Protein AF-A0A925ELT7-F1 (afdb_monomer)

Radius of gyration: 19.5 Å; Cα contacts (8 Å, |Δi|>4): 114; chains: 1; bounding box: 50×33×48 Å

Sequence (90 aa):
VEVPSHATPETEWQVTRLSRHRYYQPVAAERASWDLPGLITYKEAAMLEQEGEDTDVYVLRKKKMVAVTPLNLDMTARIPLNDFDKFLRE

Solvent-accessible surface area (backbone atoms only — not comparable to full-atom values): 5759 Å² total; per-residue (Å²): 112,50,73,41,97,81,63,54,96,84,52,54,70,45,80,26,44,80,60,90,66,68,64,61,39,80,40,82,48,85,62,99,49,88,91,50,91,53,71,74,46,72,42,76,44,85,59,66,87,75,50,54,84,52,16,33,60,29,26,31,72,72,69,64,22,31,15,39,52,87,81,75,87,73,79,71,76,95,61,66,62,71,61,54,52,51,65,74,74,109

Nearest PDB structures (foldseek):
  6eri-assembly1_AU  TM=4.525E-01  e=9.290E+00  Spinacia oleracea
  3v4r-assembly1_A  TM=2.575E-01  e=8.698E+00  Bacillus subtilis

Secondary structure (DSSP, 8-state):
-B--TT--TT--EEE-BPPSS-SEEEEPPP-S-TTS--PPEEEE-SGGGSS-TTBHHHIIIII--EEE----S--S-SS-HHHHHHHHH-

Foldseek 3Di:
DAAAPPDDPPFAEAEAEAWPDDQKDWDDFDDPDPVDDGDIDIDGDPCLVVTDCRHQSVCVPPVVGHYHYDDDPPPPPPDDVVVVVVVVVD

pLDDT: mean 92.36, std 6.86, range [66.38, 98.62]

Structure (mmCIF, N/CA/C/O backbone):
data_AF-A0A925ELT7-F1
#
_entry.id   AF-A0A925ELT7-F1
#
loop_
_atom_site.group_PDB
_atom_site.id
_atom_site.type_symbol
_atom_site.label_atom_id
_atom_site.label_alt_id
_atom_site.label_comp_id
_atom_site.label_asym_id
_atom_site.label_entity_id
_atom_site.label_seq_id
_atom_site.pdbx_PDB_ins_code
_atom_site.Cartn_x
_atom_site.Cartn_y
_atom_site.Cartn_z
_atom_site.occupancy
_atom_site.B_iso_or_equiv
_atom_site.auth_seq_id
_atom_site.auth_comp_id
_atom_site.auth_asym_id
_atom_site.auth_atom_id
_atom_site.pdbx_PDB_model_num
ATOM 1 N N . VAL A 1 1 ? -0.466 -1.501 8.359 1.00 96.69 1 VAL A N 1
ATOM 2 C CA . VAL A 1 1 ? -0.797 -0.320 9.188 1.00 96.69 1 VAL A CA 1
ATOM 3 C C . VAL A 1 1 ? 0.3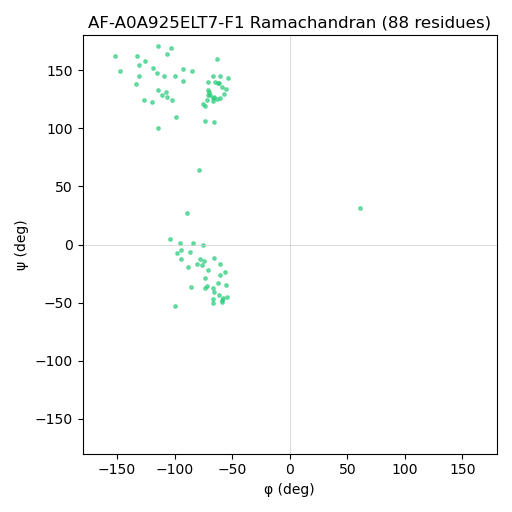85 0.605 9.075 1.00 96.69 1 VAL A C 1
ATOM 5 O O . VAL A 1 1 ? 1.489 0.155 9.350 1.00 96.69 1 VAL A O 1
ATOM 8 N N . GLU A 1 2 ? 0.149 1.835 8.639 1.00 96.12 2 GLU A N 1
ATOM 9 C CA . GLU A 1 2 ? 1.183 2.847 8.418 1.00 96.12 2 GLU A CA 1
ATOM 10 C C . GLU A 1 2 ? 1.037 3.951 9.470 1.00 96.12 2 GLU A C 1
ATOM 12 O O . GLU A 1 2 ? -0.057 4.485 9.662 1.00 96.12 2 GLU A O 1
ATOM 17 N N . VAL A 1 3 ? 2.125 4.286 10.165 1.00 97.69 3 VAL A N 1
ATOM 18 C CA . VAL A 1 3 ? 2.123 5.230 11.294 1.00 97.69 3 VAL A CA 1
ATOM 19 C C . VAL A 1 3 ? 3.035 6.416 10.964 1.00 97.69 3 VAL A C 1
ATOM 21 O O . VAL A 1 3 ? 4.216 6.201 10.681 1.00 97.69 3 VAL A O 1
ATOM 24 N N . PRO A 1 4 ? 2.538 7.669 10.987 1.00 96.44 4 PRO A N 1
ATOM 25 C CA . PRO A 1 4 ? 3.386 8.837 10.784 1.00 96.44 4 PRO A CA 1
ATOM 26 C C . PRO A 1 4 ? 4.486 8.928 11.846 1.00 96.44 4 PRO A C 1
ATOM 28 O O . PRO A 1 4 ? 4.251 8.656 13.019 1.00 96.44 4 PRO A O 1
ATOM 31 N N . SER A 1 5 ? 5.668 9.416 11.469 1.00 96.75 5 SER A N 1
ATOM 32 C CA . SER A 1 5 ? 6.822 9.523 12.380 1.00 96.75 5 SER A CA 1
ATOM 33 C C . SER A 1 5 ? 6.605 10.423 13.605 1.00 96.75 5 SER A C 1
ATOM 35 O O . SER A 1 5 ? 7.388 10.367 14.545 1.00 96.75 5 SER A O 1
ATOM 37 N N . HIS A 1 6 ? 5.584 11.281 13.577 1.00 95.56 6 HIS A N 1
ATOM 38 C CA . HIS A 1 6 ? 5.225 12.209 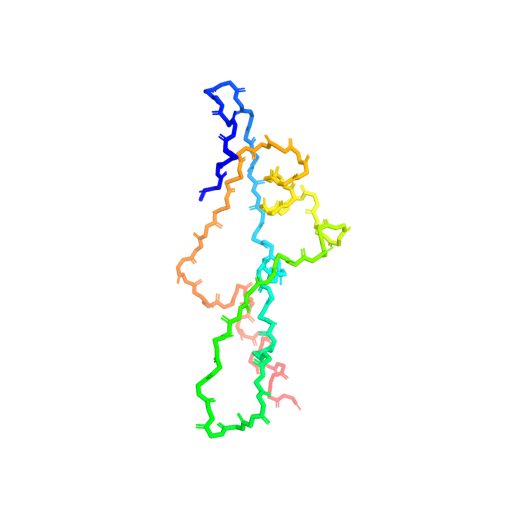14.652 1.00 95.56 6 HIS A CA 1
ATOM 39 C C . HIS A 1 6 ? 3.996 11.748 15.448 1.00 95.56 6 HIS A C 1
ATOM 41 O O . HIS A 1 6 ? 3.504 12.509 16.278 1.00 95.56 6 HIS A O 1
ATOM 47 N N . ALA A 1 7 ? 3.461 10.558 15.158 1.00 97.81 7 ALA A N 1
ATOM 48 C CA . ALA A 1 7 ? 2.241 10.086 15.786 1.00 97.81 7 ALA A CA 1
ATOM 49 C C . ALA A 1 7 ? 2.409 9.941 17.306 1.00 97.81 7 ALA A C 1
ATOM 51 O O . ALA A 1 7 ? 3.423 9.447 17.803 1.00 97.81 7 ALA A O 1
ATOM 52 N N . THR A 1 8 ? 1.372 10.341 18.027 1.00 97.88 8 THR A N 1
ATOM 53 C CA . THR A 1 8 ? 1.161 10.121 19.460 1.00 97.88 8 THR A CA 1
ATOM 54 C C . THR A 1 8 ? -0.061 9.209 19.652 1.00 97.88 8 THR A C 1
ATOM 56 O O . THR A 1 8 ? -0.789 8.962 18.686 1.00 97.88 8 THR A O 1
ATOM 59 N N . PRO A 1 9 ? -0.341 8.708 20.870 1.00 97.62 9 PRO A N 1
ATOM 60 C CA . PRO A 1 9 ? -1.562 7.941 21.138 1.00 97.62 9 PRO A CA 1
ATOM 61 C C . PRO A 1 9 ? -2.869 8.672 20.783 1.00 97.62 9 PRO A C 1
ATOM 63 O O . PRO A 1 9 ? -3.880 8.025 20.530 1.00 97.62 9 PRO A O 1
ATOM 66 N N . GLU A 1 10 ? -2.850 10.005 20.739 1.00 98.25 10 GLU A N 1
ATOM 67 C CA . GLU A 1 10 ? -3.983 10.863 20.376 1.00 98.25 10 GLU A CA 1
ATOM 68 C C . GLU A 1 10 ? -4.099 11.103 18.861 1.00 98.25 10 GLU A C 1
ATOM 70 O O . GLU A 1 10 ? -5.061 11.722 18.410 1.00 98.25 10 GLU A O 1
ATOM 75 N N . THR A 1 11 ? -3.128 10.649 18.060 1.00 98.25 11 THR A N 1
ATOM 76 C CA . THR A 1 11 ? -3.173 10.805 16.601 1.00 98.25 11 THR A CA 1
ATOM 77 C C . THR A 1 11 ? -4.308 9.971 16.018 1.00 98.25 11 THR A C 1
ATOM 79 O O . THR A 1 11 ? -4.366 8.755 16.205 1.00 98.25 11 THR A O 1
ATOM 82 N N . GLU A 1 12 ? -5.205 10.625 15.283 1.00 98.44 12 GLU A N 1
ATOM 83 C CA . GLU A 1 12 ? -6.344 9.961 14.656 1.00 98.44 12 GLU A CA 1
ATOM 84 C C . GLU A 1 12 ? -5.910 8.923 13.607 1.00 98.44 12 GLU A C 1
ATOM 86 O O . GLU A 1 12 ? -4.805 8.963 13.052 1.00 98.44 12 GLU A O 1
ATOM 91 N N . TRP A 1 13 ? -6.815 7.993 13.299 1.00 98.38 13 TRP A N 1
ATOM 92 C CA . TRP A 1 13 ? -6.605 6.948 12.303 1.00 98.38 13 TRP A CA 1
ATOM 93 C C . TRP A 1 13 ? -7.778 6.859 11.329 1.00 98.38 13 TRP A C 1
ATOM 95 O O . TRP A 1 13 ? -8.907 7.223 11.654 1.00 98.38 13 TRP A O 1
ATOM 105 N N . GLN A 1 14 ? -7.513 6.356 10.126 1.00 98.62 14 GLN A N 1
ATOM 106 C CA . GLN A 1 14 ? -8.527 6.152 9.094 1.00 98.62 14 GLN A CA 1
ATOM 107 C C . GLN A 1 14 ? -8.373 4.759 8.470 1.00 98.62 14 GLN A C 1
ATOM 109 O O . GLN A 1 14 ? -7.257 4.314 8.183 1.00 98.62 14 GLN A O 1
ATOM 114 N N . VAL A 1 15 ? -9.495 4.070 8.227 1.00 98.56 15 VAL A N 1
ATOM 115 C CA . VAL A 1 15 ? -9.510 2.887 7.351 1.00 98.56 15 VAL A CA 1
ATOM 116 C C . VAL A 1 15 ? -9.320 3.346 5.910 1.00 98.56 15 VAL A C 1
ATOM 118 O O . VAL A 1 15 ? -9.962 4.298 5.465 1.00 98.56 15 VAL A O 1
ATOM 121 N N . THR A 1 16 ? -8.434 2.675 5.185 1.00 98.00 16 THR A N 1
ATOM 122 C CA . THR A 1 16 ? -7.984 3.114 3.860 1.00 98.00 16 THR A CA 1
ATOM 123 C C . THR A 1 16 ? -7.993 1.994 2.837 1.00 98.00 16 THR A C 1
ATOM 125 O O . THR A 1 16 ? -8.031 0.808 3.170 1.00 98.00 16 THR A O 1
ATOM 128 N N . ARG A 1 17 ? -7.953 2.380 1.563 1.00 96.56 17 ARG A N 1
ATOM 129 C CA . ARG A 1 17 ? -7.657 1.492 0.443 1.00 96.56 17 ARG A CA 1
ATOM 130 C C . ARG A 1 17 ? -6.157 1.535 0.144 1.00 96.56 17 ARG A C 1
ATOM 132 O O . ARG A 1 17 ? -5.515 2.566 0.313 1.00 96.56 17 ARG A O 1
ATOM 139 N N . LEU A 1 18 ? -5.616 0.436 -0.380 1.00 95.00 18 LEU A N 1
ATOM 140 C CA . LEU A 1 18 ? -4.232 0.405 -0.854 1.00 95.00 18 LEU A CA 1
ATOM 141 C C . LEU A 1 18 ? -4.056 1.388 -2.027 1.00 95.00 18 LEU A C 1
ATOM 143 O O . LEU A 1 18 ? -4.803 1.301 -3.023 1.00 95.00 18 LEU A O 1
ATOM 147 N N . SER A 1 19 ? -3.087 2.305 -1.914 1.00 93.12 19 SER A N 1
ATOM 148 C CA . SER A 1 19 ? -2.661 3.155 -3.032 1.00 93.12 19 SER A CA 1
ATOM 149 C C . SER A 1 19 ? -2.286 2.298 -4.247 1.00 93.12 19 SER A C 1
ATOM 151 O O . SER A 1 19 ? -1.762 1.189 -4.137 1.00 93.12 19 SER A O 1
ATOM 153 N N . ARG A 1 20 ? -2.603 2.801 -5.445 1.00 90.12 20 ARG A N 1
ATOM 154 C CA . ARG A 1 20 ? -2.274 2.140 -6.721 1.00 90.12 20 ARG A CA 1
ATOM 155 C C . ARG A 1 20 ? -0.965 2.643 -7.320 1.00 90.12 20 ARG A C 1
ATOM 157 O O . ARG A 1 20 ? -0.535 2.121 -8.349 1.00 90.12 20 ARG A O 1
ATOM 164 N N . HIS A 1 21 ? -0.339 3.646 -6.711 1.00 85.94 21 HIS A N 1
ATOM 165 C CA . HIS A 1 21 ? 0.887 4.234 -7.219 1.00 85.94 21 HIS A CA 1
ATOM 166 C C . HIS A 1 21 ? 2.094 3.681 -6.472 1.00 85.94 21 HIS A C 1
ATOM 168 O O . HIS A 1 21 ? 2.067 3.397 -5.276 1.00 85.94 21 HIS A O 1
ATOM 174 N N . ARG A 1 22 ? 3.202 3.526 -7.201 1.00 83.19 22 ARG A N 1
ATOM 175 C CA . ARG A 1 22 ? 4.480 3.203 -6.570 1.00 83.19 22 ARG A CA 1
ATOM 176 C C . ARG A 1 22 ? 4.903 4.377 -5.709 1.00 83.19 22 ARG A C 1
ATOM 178 O O . ARG A 1 22 ? 5.030 5.478 -6.227 1.00 83.19 22 ARG A O 1
ATOM 185 N N . TYR A 1 23 ? 5.197 4.107 -4.445 1.00 78.44 23 TYR A N 1
ATOM 186 C CA . TYR A 1 23 ? 5.693 5.122 -3.525 1.00 78.44 23 TYR A CA 1
ATOM 187 C C . TYR A 1 23 ? 7.143 5.533 -3.825 1.00 78.44 23 TYR A C 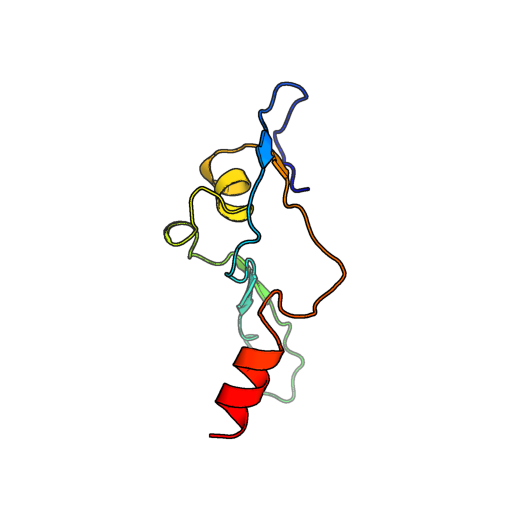1
ATOM 189 O O . TYR A 1 23 ? 7.490 6.705 -3.717 1.00 78.44 23 TYR A O 1
ATOM 197 N N . TYR A 1 24 ? 7.979 4.586 -4.265 1.00 85.06 24 TYR A N 1
ATOM 198 C CA . TYR A 1 24 ? 9.350 4.840 -4.706 1.00 85.06 24 TYR A CA 1
ATOM 199 C C . TYR A 1 24 ? 9.504 4.558 -6.196 1.00 85.06 24 TYR A C 1
ATOM 201 O O . TYR A 1 24 ? 9.084 3.515 -6.703 1.00 85.06 24 TYR A O 1
ATOM 209 N N . GLN A 1 25 ? 10.138 5.488 -6.899 1.00 87.50 25 GLN A N 1
ATOM 210 C CA . GLN A 1 25 ? 10.491 5.346 -8.303 1.00 87.50 25 GLN A CA 1
ATOM 211 C C . GLN A 1 25 ? 11.998 5.112 -8.417 1.00 87.50 25 GLN A C 1
ATOM 213 O O . GLN A 1 25 ? 12.766 5.906 -7.864 1.00 87.50 25 GLN A O 1
ATOM 218 N N . PRO A 1 26 ? 12.439 4.051 -9.116 1.00 89.31 26 PRO A N 1
ATOM 219 C CA . PRO A 1 26 ? 13.857 3.847 -9.358 1.00 89.31 26 PRO A CA 1
ATOM 220 C C . PRO A 1 26 ? 14.388 4.972 -10.247 1.00 89.31 26 PRO A C 1
ATOM 222 O O . PRO A 1 26 ? 13.734 5.395 -11.204 1.00 89.31 26 PRO A O 1
ATOM 225 N N . VAL A 1 27 ? 15.585 5.442 -9.927 1.00 90.44 27 VAL A N 1
ATOM 226 C CA . VAL A 1 27 ? 16.343 6.395 -10.731 1.00 90.44 27 VAL A CA 1
ATOM 227 C C . VAL A 1 27 ? 17.495 5.631 -11.368 1.00 90.44 27 VAL A C 1
ATOM 229 O O . VAL A 1 27 ? 18.179 4.841 -10.712 1.00 90.44 27 VAL A O 1
ATOM 232 N N . ALA A 1 28 ? 17.665 5.820 -12.677 1.00 87.56 28 ALA A N 1
ATOM 233 C CA . ALA A 1 28 ? 18.740 5.177 -13.414 1.00 87.56 28 ALA A CA 1
ATOM 234 C C . ALA A 1 28 ? 20.096 5.579 -12.818 1.00 87.56 28 ALA A C 1
ATOM 236 O O . ALA A 1 28 ? 20.325 6.748 -12.517 1.00 87.56 28 ALA A O 1
ATOM 237 N N . ALA A 1 29 ? 20.983 4.599 -12.647 1.00 89.81 29 ALA A N 1
ATOM 238 C CA . ALA A 1 29 ? 22.317 4.846 -12.124 1.00 89.81 29 ALA A CA 1
ATOM 239 C C . ALA A 1 29 ? 23.129 5.687 -13.115 1.00 89.81 29 ALA A C 1
ATOM 241 O O . ALA A 1 29 ? 23.292 5.288 -14.271 1.00 89.81 29 ALA A O 1
ATOM 242 N N . GLU A 1 30 ? 23.687 6.798 -12.646 1.00 89.00 30 GLU A N 1
ATOM 243 C CA . GLU A 1 30 ? 24.673 7.558 -13.406 1.00 89.00 30 GLU A CA 1
ATOM 244 C C . GLU A 1 30 ? 26.002 6.799 -13.403 1.00 89.00 30 GLU A C 1
ATOM 246 O O . GLU A 1 30 ? 26.576 6.512 -12.352 1.00 89.00 30 GLU A O 1
ATOM 251 N N . ARG A 1 31 ? 26.471 6.419 -14.593 1.00 89.31 31 ARG A N 1
ATOM 252 C CA . ARG A 1 31 ? 27.730 5.693 -14.786 1.00 89.31 31 ARG A CA 1
ATOM 253 C C . ARG A 1 31 ? 28.369 6.084 -16.112 1.00 89.31 31 ARG A C 1
ATOM 255 O O . ARG A 1 31 ? 27.664 6.380 -17.073 1.00 89.31 31 ARG A O 1
ATOM 262 N N . ALA A 1 32 ? 29.699 6.044 -16.166 1.00 89.38 32 ALA A N 1
ATOM 263 C CA . ALA A 1 32 ? 30.453 6.375 -17.376 1.00 89.38 32 ALA A CA 1
ATOM 264 C C . ALA A 1 32 ? 30.358 5.285 -18.463 1.00 89.38 32 ALA A C 1
ATOM 266 O O . ALA A 1 32 ? 30.438 5.592 -19.648 1.00 89.38 32 ALA A O 1
ATOM 267 N N . SER A 1 33 ? 30.177 4.018 -18.071 1.00 92.00 33 SER A N 1
ATOM 268 C CA . SER A 1 33 ? 29.980 2.888 -18.987 1.00 92.00 33 SER A CA 1
ATOM 269 C C . SER A 1 33 ? 29.153 1.776 -18.336 1.00 92.00 33 SER A C 1
ATOM 271 O O . SER A 1 33 ? 29.013 1.723 -17.112 1.00 92.00 33 SER A O 1
ATOM 273 N N . TRP A 1 34 ? 28.605 0.874 -19.154 1.00 89.50 34 TRP A N 1
ATOM 274 C CA . TRP A 1 34 ? 27.826 -0.281 -18.693 1.00 89.50 34 TRP A CA 1
ATOM 275 C C . TRP A 1 34 ? 28.667 -1.360 -18.002 1.00 89.50 34 TRP A C 1
ATOM 277 O O . TRP A 1 34 ? 28.123 -2.111 -17.195 1.00 89.50 34 TRP A O 1
ATOM 287 N N . ASP A 1 35 ? 29.976 -1.389 -18.263 1.00 94.38 35 ASP A N 1
ATOM 288 C CA . ASP A 1 35 ? 30.921 -2.336 -17.656 1.00 94.38 35 ASP A CA 1
ATOM 289 C C . ASP A 1 35 ? 31.245 -2.004 -16.193 1.00 94.38 35 ASP A C 1
ATOM 291 O O . ASP A 1 35 ? 31.802 -2.828 -15.468 1.00 94.38 35 ASP A O 1
ATOM 295 N N . LEU A 1 36 ? 30.896 -0.796 -15.741 1.00 92.44 36 LEU A N 1
ATOM 296 C CA . LEU A 1 36 ? 31.061 -0.384 -14.355 1.00 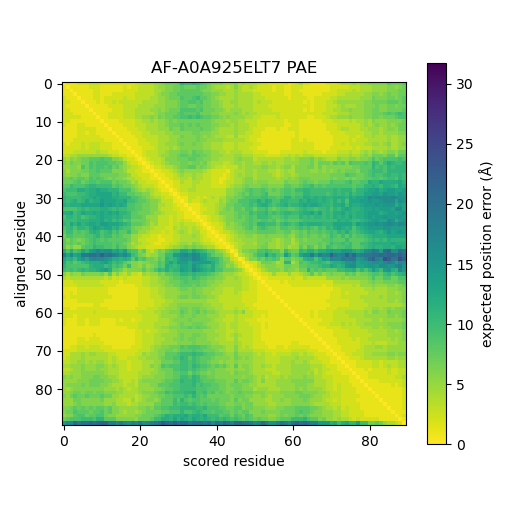92.44 36 LEU A CA 1
ATOM 297 C C . LEU A 1 36 ? 29.785 -0.662 -13.543 1.00 92.44 36 LEU A C 1
ATOM 299 O O . LEU A 1 36 ? 28.667 -0.414 -14.025 1.00 92.44 36 LEU A O 1
ATOM 303 N N . PRO A 1 37 ? 29.920 -1.120 -12.282 1.00 89.25 37 PRO A N 1
ATOM 304 C CA . PRO A 1 37 ? 28.794 -1.194 -11.362 1.00 89.25 37 PRO A CA 1
ATOM 305 C C . PRO A 1 37 ? 28.123 0.176 -11.233 1.00 89.25 37 PRO A C 1
ATOM 307 O O . PRO A 1 37 ? 28.791 1.191 -11.051 1.00 89.25 37 PRO A O 1
ATOM 310 N N . GLY A 1 38 ? 26.795 0.207 -11.306 1.00 88.62 38 GLY A N 1
ATOM 311 C CA . GLY A 1 38 ? 26.013 1.413 -11.054 1.00 88.62 38 GLY A CA 1
ATOM 312 C C . GLY A 1 38 ? 24.958 1.126 -10.004 1.00 88.62 38 GLY A C 1
ATOM 313 O O . GLY A 1 38 ? 24.153 0.207 -10.170 1.00 88.62 38 GLY A O 1
ATOM 314 N N . LEU A 1 39 ? 24.969 1.908 -8.928 1.00 86.50 39 LEU A N 1
ATOM 315 C CA . LEU A 1 39 ? 23.997 1.789 -7.851 1.00 86.50 39 LEU A CA 1
ATOM 316 C C . LEU A 1 39 ? 22.656 2.374 -8.303 1.00 86.50 39 LEU A C 1
ATOM 318 O O . LEU A 1 39 ? 22.573 3.552 -8.645 1.00 86.50 39 LEU A O 1
ATOM 322 N N . ILE A 1 40 ? 21.602 1.557 -8.293 1.00 88.44 40 ILE A N 1
ATOM 323 C CA . ILE A 1 40 ? 20.235 2.046 -8.494 1.00 88.44 40 ILE A CA 1
ATOM 324 C C . ILE A 1 40 ? 19.829 2.819 -7.243 1.00 88.44 40 ILE A C 1
ATOM 326 O O . ILE A 1 40 ? 19.860 2.280 -6.135 1.00 88.44 40 ILE A O 1
ATOM 330 N N . THR A 1 41 ? 19.431 4.072 -7.428 1.00 89.88 41 THR A N 1
ATOM 331 C CA . THR A 1 41 ? 18.859 4.896 -6.363 1.00 89.88 41 THR A CA 1
ATOM 332 C C . THR A 1 41 ? 17.346 4.981 -6.531 1.00 89.88 41 THR A C 1
ATOM 334 O O . THR A 1 41 ? 16.778 4.540 -7.534 1.00 89.88 41 THR A O 1
ATOM 337 N N . TYR A 1 42 ? 16.665 5.512 -5.522 1.00 89.38 42 TYR A N 1
ATOM 338 C CA . TYR A 1 42 ? 15.217 5.663 -5.524 1.00 89.38 42 TYR A CA 1
ATOM 339 C C . TYR A 1 42 ? 14.860 7.080 -5.106 1.00 89.38 42 TYR A C 1
ATOM 341 O O . TYR A 1 42 ? 15.519 7.669 -4.250 1.00 89.38 42 TYR A O 1
ATOM 349 N N . LYS A 1 43 ? 13.791 7.610 -5.694 1.00 87.94 43 LYS A N 1
ATOM 350 C CA . LYS A 1 43 ? 13.157 8.856 -5.263 1.00 87.94 43 LYS A CA 1
ATOM 351 C C . LYS A 1 43 ? 11.724 8.588 -4.834 1.00 87.94 43 LYS A C 1
ATOM 353 O O . LYS A 1 43 ? 11.086 7.666 -5.344 1.00 87.94 43 LYS A O 1
ATOM 358 N N . GLU A 1 44 ? 11.213 9.402 -3.921 1.00 83.75 44 GLU A N 1
ATOM 359 C CA . GLU A 1 44 ? 9.783 9.407 -3.615 1.00 83.75 44 GLU A CA 1
ATOM 360 C C . GLU A 1 44 ? 8.984 9.792 -4.865 1.00 83.75 44 GLU A C 1
ATOM 362 O O . GLU A 1 44 ? 9.378 10.673 -5.636 1.00 83.75 44 GLU A O 1
ATOM 367 N N . ALA A 1 45 ? 7.862 9.117 -5.088 1.00 75.94 45 ALA A N 1
ATOM 368 C CA . ALA A 1 45 ? 6.980 9.426 -6.194 1.00 75.94 45 ALA A CA 1
ATOM 369 C C . ALA A 1 45 ? 6.295 10.779 -5.971 1.00 75.94 45 ALA A C 1
ATOM 371 O O . ALA A 1 45 ? 5.673 11.027 -4.941 1.00 75.94 45 ALA A O 1
ATOM 372 N N . ALA A 1 46 ? 6.370 11.650 -6.977 1.00 66.38 46 ALA A N 1
ATOM 373 C CA . ALA A 1 46 ? 5.832 13.010 -6.914 1.00 66.38 46 ALA A CA 1
ATOM 374 C C . ALA A 1 46 ? 4.293 13.084 -7.026 1.00 66.38 46 ALA A C 1
ATOM 376 O O . ALA A 1 46 ? 3.724 14.169 -6.985 1.00 66.38 46 ALA A O 1
ATOM 377 N N . MET A 1 47 ? 3.603 11.951 -7.182 1.00 70.94 47 MET A N 1
ATOM 378 C CA . MET A 1 47 ? 2.179 11.890 -7.546 1.00 70.94 47 MET A CA 1
ATOM 379 C C . MET A 1 47 ? 1.221 11.908 -6.343 1.00 70.94 47 MET A C 1
ATOM 381 O O . MET A 1 47 ? 0.100 11.427 -6.444 1.00 70.94 47 MET A O 1
ATOM 385 N N . LEU A 1 48 ? 1.617 12.508 -5.214 1.00 71.00 48 LEU A N 1
ATOM 386 C CA . LEU A 1 48 ? 0.757 12.604 -4.022 1.00 71.00 48 LEU A CA 1
ATOM 387 C C . LEU A 1 48 ? -0.554 13.363 -4.273 1.00 71.00 48 LEU A C 1
ATOM 389 O O . LEU A 1 48 ? -1.523 13.146 -3.557 1.00 71.00 48 LEU A O 1
ATOM 393 N N . GLU A 1 49 ? -0.585 14.274 -5.248 1.00 72.44 49 GLU A N 1
ATOM 394 C CA . GLU A 1 49 ? -1.798 15.027 -5.606 1.00 72.44 49 GLU A CA 1
ATOM 395 C C . GLU A 1 49 ? -2.792 14.218 -6.447 1.00 72.44 49 GLU A C 1
ATOM 397 O O . GLU A 1 49 ? -3.929 14.638 -6.621 1.00 72.44 49 GLU A O 1
ATOM 402 N N . GLN A 1 50 ? -2.371 13.062 -6.962 1.00 81.25 50 GLN A N 1
ATOM 403 C CA . GLN A 1 50 ? -3.211 12.165 -7.760 1.00 81.25 50 GLN A CA 1
ATOM 404 C C . GLN A 1 50 ? -3.787 11.019 -6.917 1.00 81.25 50 GLN A C 1
ATOM 406 O O . GLN A 1 50 ? -4.612 10.249 -7.405 1.00 81.25 50 GLN A O 1
ATO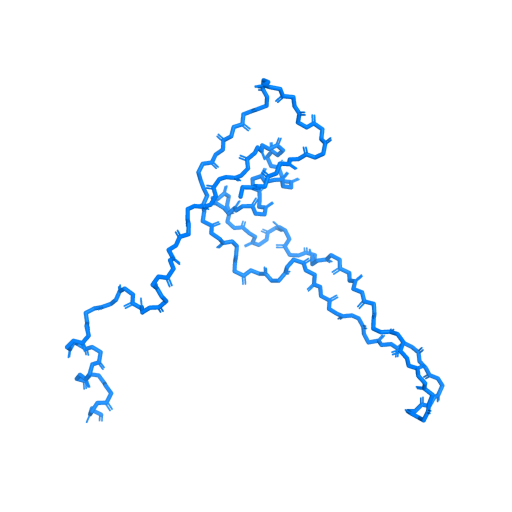M 411 N N . GLU A 1 51 ? -3.354 10.898 -5.659 1.00 86.69 51 GLU A N 1
ATOM 412 C CA . GLU A 1 51 ? -3.865 9.902 -4.724 1.00 86.69 51 GLU A CA 1
ATOM 413 C C . GLU A 1 51 ? -5.291 10.237 -4.284 1.00 86.69 51 GLU A C 1
ATOM 415 O O . GLU A 1 51 ? -5.614 11.386 -3.985 1.00 86.69 51 GLU A O 1
ATOM 420 N N . GLY A 1 52 ? -6.135 9.210 -4.178 1.00 91.19 52 GLY A N 1
ATOM 421 C CA . GLY A 1 52 ? -7.453 9.353 -3.562 1.00 91.19 52 GLY A CA 1
ATOM 422 C C . GLY A 1 52 ? -7.333 9.656 -2.067 1.00 91.19 52 GLY A C 1
ATOM 423 O O . GLY A 1 52 ? -6.448 9.124 -1.391 1.00 91.19 52 GLY A O 1
ATOM 424 N N . GLU A 1 53 ? -8.240 10.472 -1.522 1.00 94.50 53 GLU A N 1
ATOM 425 C CA . GLU A 1 53 ? -8.218 10.859 -0.100 1.00 94.50 53 GLU A CA 1
ATOM 426 C C . GLU A 1 53 ? -8.472 9.700 0.883 1.00 94.50 53 GLU A C 1
ATOM 428 O O . GLU A 1 53 ? -8.310 9.846 2.103 1.00 94.50 53 GLU A O 1
ATOM 433 N N . ASP A 1 54 ? -8.910 8.562 0.352 1.00 95.88 54 ASP A N 1
ATOM 434 C CA . ASP A 1 54 ? -9.157 7.299 1.036 1.00 95.88 54 ASP A CA 1
ATOM 435 C C . ASP A 1 54 ? -7.970 6.324 0.947 1.00 95.88 54 ASP A C 1
ATOM 437 O O . ASP A 1 54 ? -8.059 5.210 1.463 1.00 95.88 54 ASP A O 1
ATOM 441 N N . THR A 1 55 ? -6.862 6.714 0.310 1.00 95.44 55 THR A N 1
ATOM 442 C CA . THR A 1 55 ? -5.660 5.877 0.198 1.00 95.44 55 THR A CA 1
ATOM 443 C C . THR A 1 55 ? -4.750 6.004 1.414 1.00 95.44 55 THR A C 1
ATOM 445 O O . THR A 1 55 ? -4.649 7.064 2.036 1.00 95.44 55 THR A O 1
ATOM 448 N N . ASP A 1 56 ? -4.039 4.925 1.732 1.00 94.75 56 ASP A N 1
ATOM 449 C CA . ASP A 1 56 ? -3.031 4.905 2.795 1.00 94.75 56 ASP A CA 1
ATOM 450 C C . ASP A 1 56 ? -1.964 5.991 2.636 1.00 94.75 56 ASP A C 1
ATOM 452 O O . ASP A 1 56 ? -1.667 6.714 3.589 1.00 94.75 56 ASP A O 1
ATOM 456 N N . VAL A 1 57 ? -1.442 6.165 1.422 1.00 93.12 57 VAL A N 1
ATOM 457 C CA . VAL A 1 57 ? -0.458 7.205 1.104 1.00 93.12 57 VAL A CA 1
ATOM 458 C C . VAL A 1 57 ? -1.000 8.604 1.400 1.00 93.12 57 VAL A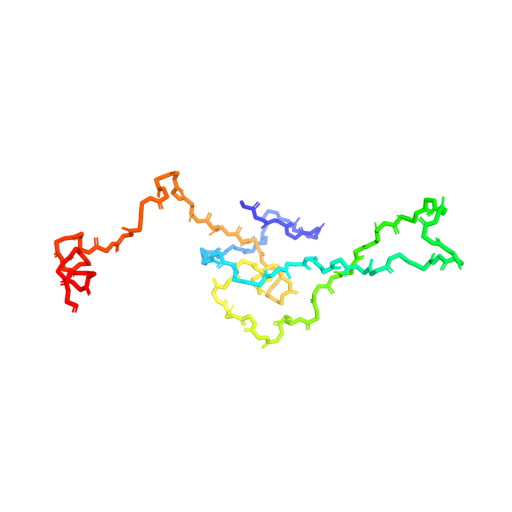 C 1
ATOM 460 O O . VAL A 1 57 ? -0.309 9.392 2.051 1.00 93.12 57 VAL A O 1
ATOM 463 N N . TYR A 1 58 ? -2.223 8.928 0.965 1.00 93.69 58 TYR A N 1
ATOM 464 C CA . TYR A 1 58 ? -2.807 10.251 1.200 1.00 93.69 58 TYR A CA 1
ATOM 465 C C . TYR A 1 58 ? -3.069 10.498 2.688 1.00 93.69 58 TYR A C 1
ATOM 467 O O . TYR A 1 58 ? -2.684 11.541 3.225 1.00 93.69 58 TYR A O 1
ATOM 475 N N . VAL A 1 59 ? -3.676 9.532 3.378 1.00 96.00 59 VAL A N 1
ATOM 476 C CA . VAL A 1 59 ? -3.961 9.629 4.817 1.00 96.00 59 VAL A CA 1
ATOM 477 C C . VAL A 1 59 ? -2.673 9.854 5.614 1.00 96.00 59 VAL A C 1
ATOM 479 O O . VAL A 1 59 ? -2.597 10.786 6.418 1.00 96.00 59 VAL A O 1
ATOM 482 N N . LEU A 1 60 ? -1.621 9.089 5.320 1.00 94.44 60 LEU A N 1
ATOM 483 C CA . LEU A 1 60 ? -0.330 9.211 5.992 1.00 94.44 60 LEU A CA 1
ATOM 484 C C . LEU A 1 60 ? 0.369 10.546 5.676 1.00 94.44 60 LEU A C 1
ATOM 486 O O . LEU A 1 60 ? 0.838 11.256 6.570 1.00 94.44 60 LEU A O 1
ATOM 490 N N . ARG A 1 61 ? 0.477 10.904 4.389 1.00 90.88 61 ARG A N 1
ATOM 491 C CA . ARG A 1 61 ? 1.328 12.015 3.927 1.00 90.88 61 ARG A CA 1
ATOM 492 C C . ARG A 1 61 ? 0.650 13.374 3.981 1.00 90.88 61 ARG A C 1
ATOM 494 O O . ARG A 1 61 ? 1.347 14.352 4.275 1.00 90.88 61 ARG A O 1
ATOM 501 N N . LYS A 1 62 ? -0.650 13.444 3.683 1.00 92.62 62 LYS A N 1
ATOM 502 C CA . LYS A 1 62 ? -1.437 14.685 3.608 1.00 92.62 62 LYS A CA 1
ATOM 503 C C . LYS A 1 62 ? -2.248 14.909 4.879 1.00 92.62 62 LYS A C 1
ATOM 505 O O . LYS A 1 62 ? -2.075 15.957 5.490 1.00 92.62 62 LYS A O 1
ATOM 510 N N . LYS A 1 63 ? -3.053 13.928 5.310 1.00 95.62 63 LYS A N 1
ATOM 511 C CA . LYS A 1 63 ? -3.878 14.065 6.529 1.00 95.62 63 LYS A CA 1
ATOM 512 C C . LYS A 1 63 ? -3.084 13.920 7.827 1.00 95.62 63 LYS A C 1
ATOM 514 O O . LYS A 1 63 ? -3.557 14.367 8.860 1.00 95.62 63 LYS A O 1
ATOM 519 N N . LYS A 1 64 ? -1.871 13.351 7.767 1.00 96.38 64 LYS A N 1
ATOM 520 C CA . LYS A 1 64 ? -0.992 13.139 8.933 1.00 96.38 64 LYS A CA 1
ATOM 521 C C . LYS A 1 64 ? -1.623 12.230 9.998 1.00 96.38 64 LYS A C 1
ATOM 523 O O . LYS A 1 64 ? -1.336 12.357 11.179 1.00 96.38 64 LYS A O 1
ATOM 528 N N . MET A 1 65 ? -2.449 11.289 9.552 1.00 98.25 65 MET A N 1
ATOM 529 C CA . MET A 1 65 ? -3.141 10.315 10.394 1.00 98.25 65 MET A CA 1
ATOM 530 C C . MET A 1 65 ? -2.516 8.926 10.232 1.00 98.25 65 MET A C 1
ATOM 532 O O . MET A 1 65 ? -1.811 8.654 9.256 1.00 98.25 65 MET A O 1
ATOM 536 N N . VAL A 1 66 ? -2.809 8.021 11.164 1.00 98.56 66 VAL A N 1
ATOM 537 C CA . VAL A 1 66 ? -2.484 6.595 11.027 1.00 98.56 66 VAL A CA 1
ATOM 538 C C . VAL A 1 66 ? -3.371 5.964 9.948 1.00 98.56 66 VAL A C 1
ATOM 540 O O . VAL A 1 66 ? -4.594 6.113 9.962 1.00 98.56 66 VAL A O 1
ATOM 543 N N . ALA A 1 67 ? -2.766 5.228 9.016 1.00 98.25 67 ALA A N 1
ATOM 544 C CA . ALA A 1 67 ? -3.475 4.571 7.921 1.00 98.25 67 ALA A CA 1
ATOM 545 C C . ALA A 1 67 ? -3.645 3.069 8.193 1.00 98.25 67 ALA A C 1
ATOM 547 O O . ALA A 1 67 ? -2.675 2.331 8.409 1.00 98.25 67 ALA A O 1
ATOM 548 N N . VAL A 1 68 ? -4.889 2.591 8.161 1.00 98.50 68 VAL A N 1
ATOM 549 C CA . VAL A 1 68 ? -5.228 1.180 8.383 1.00 98.50 68 VAL A CA 1
ATOM 550 C C . VAL A 1 68 ? -5.796 0.588 7.095 1.00 98.50 68 VAL A C 1
ATOM 552 O O . VAL A 1 68 ? -6.963 0.792 6.772 1.00 98.50 68 VAL A O 1
ATOM 555 N N . THR A 1 69 ? -4.970 -0.148 6.351 1.00 98.06 69 THR A N 1
ATOM 556 C CA . THR A 1 69 ? -5.376 -0.828 5.109 1.00 98.06 69 THR A CA 1
ATOM 557 C C . THR A 1 69 ? -5.680 -2.301 5.391 1.00 98.06 69 THR A C 1
ATOM 559 O O . THR A 1 69 ? -4.747 -3.061 5.672 1.00 98.06 69 THR A O 1
ATOM 562 N N . PRO A 1 70 ? -6.946 -2.753 5.332 1.00 97.25 70 PRO A N 1
ATOM 563 C CA . PRO A 1 70 ? -7.259 -4.171 5.425 1.00 97.25 70 PRO A CA 1
ATOM 564 C C . PRO A 1 70 ? -6.810 -4.885 4.145 1.00 97.25 70 PRO A C 1
ATOM 566 O O . PRO A 1 70 ? -7.151 -4.479 3.033 1.00 97.25 70 PRO A O 1
ATOM 569 N N . LEU A 1 71 ? -6.056 -5.971 4.306 1.00 95.69 71 LEU A N 1
ATOM 570 C CA . LEU A 1 71 ? -5.571 -6.799 3.204 1.00 95.69 71 LEU A CA 1
ATOM 571 C C . LEU A 1 71 ? -6.185 -8.194 3.285 1.00 95.69 71 LEU A C 1
ATOM 573 O O . LEU A 1 71 ? -6.435 -8.721 4.366 1.00 95.69 71 LEU A O 1
ATOM 577 N N . ASN A 1 72 ? -6.403 -8.796 2.120 1.00 94.38 72 ASN A N 1
ATOM 578 C CA . ASN A 1 72 ? -6.766 -10.201 1.996 1.00 94.38 72 ASN A CA 1
ATOM 579 C C . ASN A 1 72 ? -5.582 -10.964 1.408 1.00 94.38 72 ASN A C 1
ATOM 581 O O . ASN A 1 72 ? -4.873 -10.431 0.557 1.00 94.38 72 ASN A O 1
ATOM 585 N N . LEU A 1 73 ? -5.392 -12.206 1.850 1.00 96.12 73 LEU A N 1
ATOM 586 C CA . LEU A 1 73 ? -4.341 -13.084 1.325 1.00 96.12 73 LEU A CA 1
ATOM 587 C C . LEU A 1 73 ? -4.798 -13.892 0.107 1.00 96.12 73 LEU A C 1
ATOM 589 O O . LEU A 1 73 ? -3.967 -14.356 -0.667 1.00 96.12 73 LEU A O 1
ATOM 593 N N . ASP A 1 74 ? -6.110 -14.035 -0.083 1.00 96.12 74 ASP A N 1
ATOM 594 C CA . ASP A 1 74 ? -6.662 -14.578 -1.318 1.00 96.12 74 ASP A CA 1
ATOM 595 C C . ASP A 1 74 ? -6.550 -13.530 -2.435 1.00 96.12 74 ASP A C 1
ATOM 597 O O . ASP A 1 74 ? -7.264 -12.522 -2.438 1.00 96.12 74 ASP A O 1
ATOM 601 N N . MET A 1 75 ? -5.610 -13.770 -3.353 1.00 94.94 75 MET A N 1
ATOM 602 C CA . MET A 1 75 ? -5.345 -12.927 -4.521 1.00 94.94 75 MET A CA 1
ATOM 603 C C . MET A 1 75 ? -6.266 -13.243 -5.707 1.00 94.94 75 MET A C 1
ATOM 605 O O . MET A 1 75 ? -6.136 -12.612 -6.759 1.00 94.94 75 MET A O 1
ATOM 609 N N . THR A 1 76 ? -7.196 -14.194 -5.564 1.00 95.25 76 THR A N 1
ATOM 610 C CA . THR A 1 76 ? -8.228 -14.445 -6.572 1.00 95.25 76 THR A CA 1
ATOM 611 C C . THR A 1 76 ? -9.061 -13.179 -6.750 1.00 95.25 76 THR A C 1
ATOM 613 O O . THR A 1 76 ? -9.570 -12.602 -5.783 1.00 95.25 76 THR A O 1
ATOM 616 N N . ALA A 1 77 ? -9.189 -12.709 -7.993 1.00 94.88 77 ALA A N 1
ATOM 617 C CA . ALA A 1 77 ? -9.977 -11.522 -8.293 1.00 94.88 77 ALA A CA 1
ATOM 618 C C . ALA A 1 77 ? -11.420 -11.717 -7.805 1.00 94.88 77 ALA A C 1
ATOM 620 O O . ALA A 1 77 ? -12.060 -12.722 -8.109 1.00 94.88 77 ALA A O 1
ATOM 621 N N . ARG A 1 78 ? -11.944 -10.742 -7.054 1.00 93.38 78 ARG A N 1
ATOM 622 C CA . ARG A 1 78 ? -13.303 -10.781 -6.489 1.00 93.38 78 ARG A CA 1
ATOM 623 C C . ARG A 1 78 ? -14.345 -10.419 -7.544 1.00 93.38 78 ARG A C 1
ATOM 625 O O . ARG A 1 78 ? -15.004 -9.388 -7.446 1.00 93.38 78 ARG A O 1
ATOM 632 N N . ILE A 1 79 ? -14.437 -11.255 -8.569 1.00 96.88 79 ILE A N 1
ATOM 633 C CA . ILE A 1 79 ? -15.348 -11.110 -9.704 1.00 96.88 79 ILE A CA 1
ATOM 634 C C . ILE A 1 79 ? -16.188 -12.385 -9.874 1.00 96.88 79 ILE A C 1
ATOM 636 O O . ILE A 1 79 ? -15.764 -13.457 -9.435 1.00 96.88 79 ILE A O 1
ATOM 640 N N . PRO A 1 80 ? -17.357 -12.315 -10.531 1.00 97.56 80 PRO A N 1
ATOM 641 C CA . PRO A 1 80 ? -18.104 -13.510 -10.910 1.00 97.56 80 PRO A CA 1
ATOM 642 C C . PRO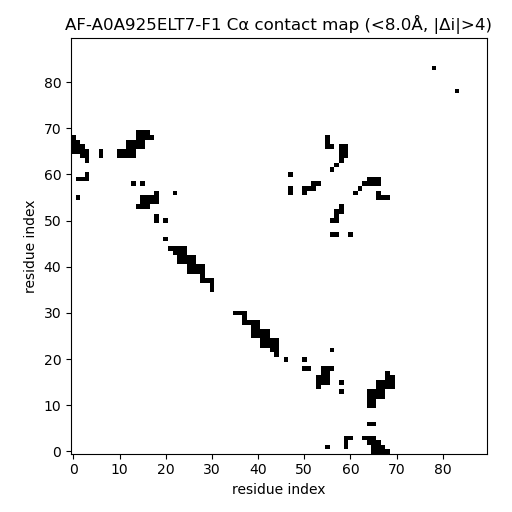 A 1 80 ? -17.321 -14.328 -11.953 1.00 97.56 80 PRO A C 1
ATOM 644 O O . PRO A 1 80 ? -17.237 -13.951 -13.121 1.00 97.56 80 PRO A O 1
ATOM 647 N N . LEU A 1 81 ? -16.735 -15.459 -11.541 1.00 97.44 81 LEU A N 1
ATOM 648 C CA . LEU A 1 81 ? -15.855 -16.256 -12.412 1.00 97.44 81 LEU A CA 1
ATOM 649 C C . LEU A 1 81 ? -16.566 -16.807 -13.656 1.00 97.44 81 LEU A C 1
ATOM 651 O O . LEU A 1 81 ? -15.950 -16.891 -14.711 1.00 97.44 81 LEU A O 1
ATOM 655 N N . ASN A 1 82 ? -17.859 -17.129 -13.557 1.00 97.81 82 ASN A N 1
ATOM 656 C CA . ASN A 1 82 ? -18.637 -17.615 -14.700 1.00 97.81 82 ASN A CA 1
ATOM 657 C C . ASN A 1 82 ? -18.819 -16.544 -15.784 1.00 97.81 82 ASN A C 1
ATOM 659 O O . ASN A 1 82 ? -18.800 -16.870 -16.968 1.00 97.81 82 ASN A O 1
ATOM 663 N N . ASP A 1 83 ? -19.002 -15.280 -15.397 1.00 97.94 83 ASP A N 1
ATOM 664 C CA . ASP A 1 83 ? -19.159 -14.185 -16.360 1.00 97.94 83 ASP A CA 1
ATOM 665 C C . ASP A 1 83 ? -17.811 -13.847 -17.006 1.00 97.94 83 ASP A C 1
ATOM 667 O O . ASP A 1 83 ? -17.737 -13.608 -18.209 1.00 97.94 83 ASP A O 1
ATOM 671 N N . PHE A 1 84 ? -16.731 -13.908 -16.220 1.00 97.75 84 PHE A N 1
ATOM 672 C CA . PHE A 1 84 ? -15.372 -13.731 -16.723 1.00 97.75 84 PHE A CA 1
ATOM 673 C C . PHE A 1 84 ? -14.943 -14.852 -17.685 1.00 97.75 84 PHE A C 1
ATOM 675 O O . PHE A 1 84 ? -14.347 -14.563 -18.718 1.00 97.75 84 PHE A O 1
ATOM 682 N N . ASP A 1 85 ? -15.279 -16.115 -17.396 1.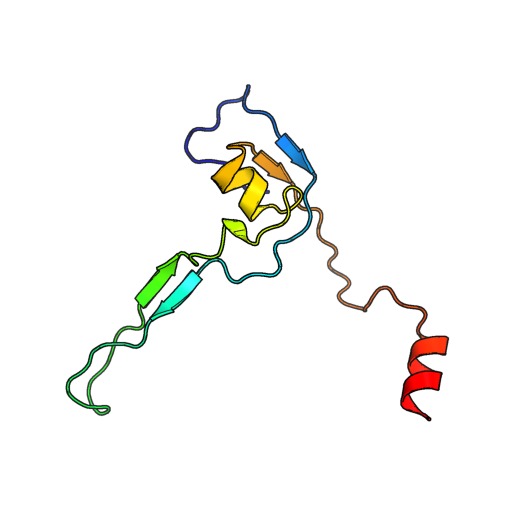00 98.06 85 ASP A N 1
ATOM 683 C CA . ASP A 1 85 ? -15.014 -17.247 -18.299 1.00 98.06 85 ASP A CA 1
ATOM 684 C C . ASP A 1 85 ? -15.746 -17.087 -19.638 1.00 98.06 85 ASP A C 1
ATOM 686 O O . ASP A 1 85 ? -15.129 -17.267 -20.685 1.00 98.06 85 ASP A O 1
ATOM 690 N N . LYS A 1 86 ? -17.023 -16.675 -19.622 1.00 98.25 86 LYS A N 1
ATOM 691 C CA . LYS A 1 86 ? -17.776 -16.381 -20.853 1.00 98.25 86 LYS A CA 1
ATOM 692 C C . LYS A 1 86 ? -17.109 -15.281 -21.676 1.00 98.25 86 LYS A C 1
ATOM 694 O O . LYS A 1 86 ? -16.861 -15.502 -22.853 1.00 98.25 86 LYS A O 1
ATOM 699 N N . PHE A 1 87 ? -16.759 -14.154 -21.047 1.00 97.69 87 PHE A N 1
ATOM 700 C CA . PHE A 1 87 ? -16.087 -13.030 -21.714 1.00 97.69 87 PHE A CA 1
ATOM 701 C C . PHE A 1 87 ? -14.787 -13.439 -22.425 1.00 97.69 87 PHE A C 1
ATOM 703 O O . PHE A 1 87 ? -14.471 -12.890 -23.471 1.00 97.69 87 PHE A O 1
ATOM 710 N N . LEU A 1 88 ? -14.027 -14.394 -21.878 1.00 97.94 88 LEU A N 1
ATOM 711 C CA . LEU A 1 88 ? -12.772 -14.856 -22.484 1.00 97.94 88 LEU A CA 1
ATOM 712 C C . LEU A 1 88 ? -12.950 -15.870 -23.624 1.00 97.94 88 LEU A C 1
ATOM 714 O O . LEU A 1 88 ? -11.985 -16.151 -24.335 1.00 97.94 88 LEU A O 1
ATOM 718 N N . ARG A 1 89 ? -14.125 -16.494 -23.741 1.00 96.69 89 ARG A N 1
ATOM 719 C CA . ARG A 1 89 ? -14.431 -17.497 -24.776 1.00 96.69 89 ARG A CA 1
ATOM 720 C C . ARG A 1 89 ? -15.103 -16.899 -26.010 1.00 96.69 89 ARG A C 1
ATOM 722 O O . ARG A 1 89 ? -15.225 -17.611 -27.006 1.00 96.69 89 ARG A O 1
ATOM 729 N N . GLU A 1 90 ? -15.560 -15.656 -25.909 1.00 87.06 90 GLU A N 1
ATOM 730 C CA . GLU A 1 90 ? -16.030 -14.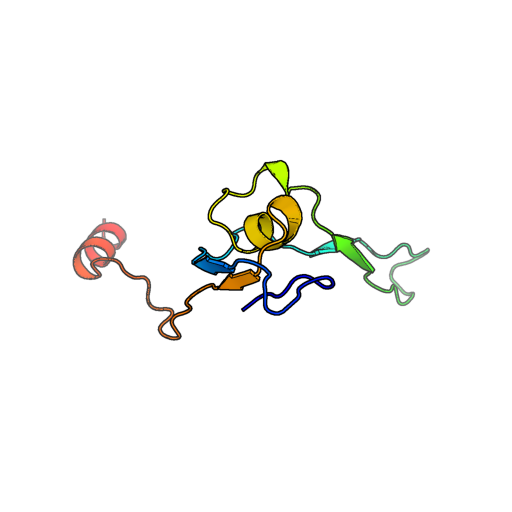823 -27.023 1.00 87.06 90 GLU A CA 1
ATOM 731 C C . GLU A 1 90 ? -14.845 -14.203 -27.778 1.00 87.06 90 GLU A C 1
ATOM 733 O O . GLU A 1 90 ? -14.930 -14.148 -29.027 1.00 87.06 90 GLU A O 1
#

Mean predicted aligned error: 5.49 Å